Protein AF-A0A8B6EJ96-F1 (afdb_monomer_lite)

pLDDT: mean 83.23, std 11.84, range [40.69, 95.19]

Foldseek 3Di:
DDCPPADPQWDQLAPPAPDIDGPVVVVVLVVVCPPHALLVSLLSVVVVPDDLVVLLPDALVRCCPDSVVVSSLRNSCPPVVDDSVVSSVSSRVSSVVSNVVVVVVPPDDPDPDDD

Secondary structure (DSSP, 8-state):
-----PPTTEEESSTTS--EEEHHHHHHHHHTTTT--HHHHHHHHHHTT--HHHHTT--HHHHHHSHHHHHHHHHHHHHS---HHHHHHHHHHHHHHHHHHHHHHTSPPPPPPP-

Sequence (115 aa):
MNTETIPEGYVPLSEWHQICVPVRWLTATQGSFKGKTKSCCFKLMVNGFFQPHEVVSMTGGQLSETSLGQALKAYALSKLSVDSKDVIFYLKAKIETITRTVRTKRAPEPQPEDQ

Radius of gyration: 17.14 Å; chains: 1; bounding box: 63×36×35 Å

Structure (mmCIF, N/CA/C/O backbone):
data_AF-A0A8B6EJ96-F1
#
_entry.id   AF-A0A8B6EJ96-F1
#
loop_
_atom_site.group_PDB
_atom_site.id
_atom_site.type_symbol
_atom_site.label_atom_id
_atom_site.label_alt_id
_atom_site.label_comp_id
_atom_site.label_asym_id
_atom_site.label_entity_id
_atom_site.label_seq_id
_atom_site.pdbx_PDB_ins_code
_atom_site.Cartn_x
_atom_site.Cartn_y
_atom_site.Cartn_z
_atom_site.occupancy
_atom_site.B_iso_or_equiv
_atom_site.auth_seq_id
_atom_site.auth_comp_id
_atom_site.auth_asym_id
_atom_site.auth_atom_id
_atom_site.pdbx_PDB_m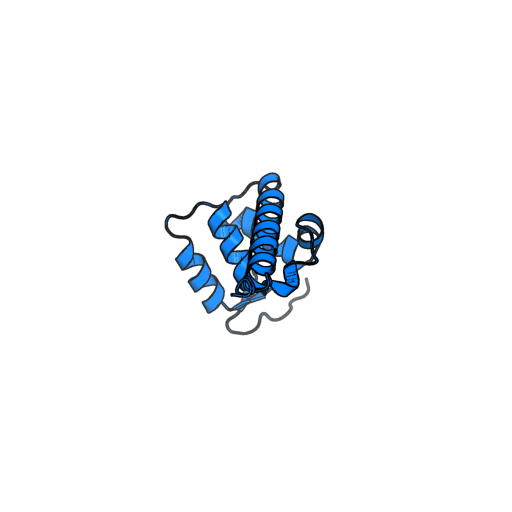odel_num
ATOM 1 N N . MET A 1 1 ? -23.285 11.662 -5.436 1.00 40.69 1 MET A N 1
ATOM 2 C CA . MET A 1 1 ? -22.601 10.476 -4.882 1.00 40.69 1 MET A CA 1
ATOM 3 C C . MET A 1 1 ? -22.854 9.338 -5.852 1.00 40.69 1 MET A C 1
ATOM 5 O O . MET A 1 1 ? -24.005 8.955 -5.995 1.00 40.69 1 MET A O 1
ATOM 9 N N . ASN A 1 2 ? -21.837 8.883 -6.588 1.00 44.47 2 ASN A N 1
ATOM 10 C CA . ASN A 1 2 ? -21.989 7.731 -7.478 1.00 44.47 2 ASN A CA 1
ATOM 11 C C . ASN A 1 2 ? -22.002 6.470 -6.614 1.00 44.47 2 ASN A C 1
ATOM 13 O O . ASN A 1 2 ? -20.984 6.098 -6.040 1.00 44.47 2 ASN A O 1
ATOM 17 N N . THR A 1 3 ? -23.168 5.850 -6.477 1.00 49.16 3 THR A N 1
ATOM 18 C CA . THR A 1 3 ? -23.333 4.519 -5.893 1.00 49.16 3 THR A CA 1
ATOM 19 C C . THR A 1 3 ? -22.889 3.477 -6.916 1.00 49.16 3 THR A C 1
ATOM 21 O O . THR A 1 3 ? -23.718 2.819 -7.539 1.00 49.16 3 THR A O 1
ATOM 24 N N . GLU A 1 4 ? -21.580 3.353 -7.134 1.00 63.38 4 GLU A N 1
ATOM 25 C CA . GLU A 1 4 ? -21.040 2.139 -7.746 1.00 63.38 4 GLU A CA 1
ATOM 26 C C . GLU A 1 4 ? -21.309 0.984 -6.780 1.00 63.38 4 GLU A C 1
ATOM 28 O O . GLU A 1 4 ? -20.894 1.005 -5.620 1.00 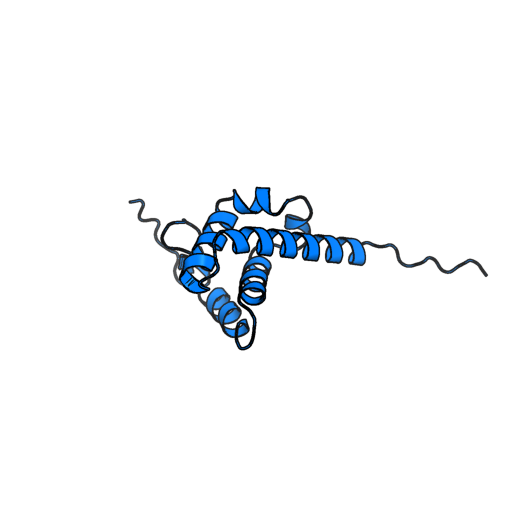63.38 4 GLU A O 1
ATOM 33 N N . THR A 1 5 ? -22.092 0.009 -7.233 1.00 77.38 5 THR A N 1
ATOM 34 C CA . THR A 1 5 ? -22.420 -1.175 -6.445 1.00 77.38 5 THR A CA 1
ATOM 35 C C . THR A 1 5 ? -21.132 -1.953 -6.200 1.00 77.38 5 THR A C 1
ATOM 37 O O . THR A 1 5 ? -20.539 -2.489 -7.134 1.00 77.38 5 THR A O 1
ATOM 40 N N . ILE A 1 6 ? -20.673 -1.979 -4.947 1.00 81.69 6 ILE A N 1
ATOM 41 C CA . ILE A 1 6 ? -19.474 -2.724 -4.556 1.00 81.69 6 ILE A CA 1
ATOM 42 C C . ILE A 1 6 ? -19.738 -4.209 -4.837 1.00 81.69 6 ILE A C 1
ATOM 44 O O . ILE A 1 6 ? -20.739 -4.734 -4.340 1.00 81.69 6 ILE A O 1
ATOM 48 N N . PRO A 1 7 ? -18.884 -4.892 -5.622 1.00 85.12 7 PRO A N 1
ATOM 49 C CA . PRO A 1 7 ? -19.079 -6.302 -5.927 1.00 85.12 7 PRO A CA 1
ATOM 50 C C . PRO A 1 7 ? -19.129 -7.161 -4.660 1.00 85.12 7 PRO A C 1
ATOM 52 O O . PRO A 1 7 ? -18.429 -6.892 -3.679 1.00 85.12 7 PRO A O 1
ATOM 55 N N . GLU A 1 8 ? -19.922 -8.230 -4.687 1.00 89.38 8 GLU A N 1
ATOM 56 C CA . GLU A 1 8 ? -20.003 -9.166 -3.567 1.00 89.38 8 GLU A CA 1
ATOM 57 C C . GLU A 1 8 ? -18.617 -9.755 -3.244 1.00 89.38 8 GLU A C 1
ATOM 59 O O . GLU A 1 8 ? -17.861 -10.156 -4.130 1.00 89.38 8 GLU A O 1
ATOM 64 N N . GLY A 1 9 ? -18.252 -9.772 -1.959 1.00 91.88 9 GLY A N 1
ATOM 65 C CA . GLY A 1 9 ? -16.939 -10.238 -1.502 1.00 91.88 9 GLY A CA 1
ATOM 66 C C . GLY A 1 9 ? -15.802 -9.213 -1.618 1.00 91.88 9 GLY A C 1
ATOM 67 O O . GLY A 1 9 ? -14.659 -9.551 -1.290 1.00 91.88 9 GLY A O 1
ATOM 68 N N . TYR A 1 10 ? -16.093 -7.973 -2.024 1.00 93.69 10 TYR A N 1
ATOM 69 C CA . TYR A 1 10 ? -15.145 -6.859 -2.059 1.00 93.69 10 TYR A CA 1
ATOM 70 C C . TYR A 1 10 ? -15.480 -5.792 -1.013 1.00 93.69 10 TYR A C 1
ATOM 72 O O . TYR A 1 10 ? -16.614 -5.664 -0.558 1.00 93.69 10 TYR A O 1
ATOM 80 N N . VAL A 1 11 ? -14.469 -5.016 -0.627 1.00 92.25 11 VAL A N 1
ATOM 81 C CA . VAL A 1 11 ? -14.593 -3.855 0.263 1.00 92.25 11 VAL A CA 1
ATOM 82 C C . VAL A 1 11 ? -13.801 -2.675 -0.290 1.00 92.25 11 VAL A C 1
ATOM 84 O O . VAL A 1 11 ? -12.761 -2.887 -0.922 1.00 92.25 11 VAL A O 1
ATOM 87 N N . PRO A 1 12 ? -14.245 -1.432 -0.044 1.00 91.12 12 PRO A N 1
ATOM 88 C CA . PRO A 1 12 ? -13.488 -0.261 -0.447 1.00 91.12 12 PRO A CA 1
ATOM 89 C C . PRO A 1 12 ? -12.196 -0.195 0.372 1.00 91.12 12 PRO A C 1
ATOM 91 O O . PRO A 1 12 ? -12.206 -0.336 1.597 1.00 91.12 12 PRO A O 1
ATOM 94 N N . LEU A 1 13 ? -11.068 0.027 -0.302 1.00 90.06 13 LEU A N 1
ATOM 95 C CA . LEU A 1 13 ? -9.772 0.191 0.358 1.00 90.06 13 LEU A CA 1
ATOM 96 C C . LEU A 1 13 ? -9.747 1.472 1.207 1.00 90.06 13 LEU A C 1
ATOM 98 O O . LEU A 1 13 ? -9.108 1.520 2.255 1.00 90.06 13 LEU A O 1
ATOM 102 N N . SER A 1 14 ? -10.459 2.506 0.763 1.00 86.81 14 SER A N 1
ATOM 103 C CA . SER A 1 14 ? -10.611 3.775 1.470 1.00 86.81 14 SER A CA 1
ATOM 104 C C . SER A 1 14 ? -11.933 4.435 1.097 1.00 86.81 14 SER A C 1
ATOM 106 O O . SER A 1 14 ? -12.366 4.310 -0.044 1.00 86.81 14 SER A O 1
ATOM 108 N N . GLU A 1 15 ? -12.513 5.201 2.017 1.00 75.50 15 GLU A N 1
ATOM 109 C CA . GLU A 1 15 ? -13.837 5.828 1.864 1.00 75.50 15 GLU A CA 1
ATOM 110 C C . GLU A 1 15 ? -13.943 6.806 0.683 1.00 75.50 15 GLU A C 1
ATOM 112 O O . GLU A 1 15 ? -15.023 6.992 0.133 1.00 75.50 15 GLU A O 1
ATOM 117 N N . TRP A 1 16 ? -12.825 7.405 0.264 1.00 74.88 16 TRP A N 1
ATOM 118 C CA . TRP A 1 16 ? -12.802 8.490 -0.725 1.00 74.88 16 TRP A CA 1
ATOM 119 C C . TRP A 1 16 ? -12.311 8.068 -2.115 1.00 74.88 16 TRP A C 1
ATOM 121 O O . TRP A 1 16 ? -12.245 8.899 -3.018 1.00 74.88 16 TRP A O 1
ATOM 131 N N . HIS A 1 17 ? -11.953 6.794 -2.304 1.00 82.06 17 HIS A N 1
ATOM 132 C CA . HIS A 1 17 ? -11.423 6.295 -3.574 1.00 82.06 17 HIS A CA 1
ATOM 133 C C . HIS A 1 17 ? -12.201 5.070 -4.054 1.00 82.06 17 HIS A C 1
ATOM 135 O O . HIS A 1 17 ? -12.531 4.190 -3.268 1.00 82.06 17 HIS A O 1
ATOM 141 N N . GLN A 1 18 ? -12.413 4.974 -5.369 1.00 82.06 18 GLN A N 1
ATOM 142 C CA . GLN A 1 18 ? -13.185 3.906 -6.028 1.00 82.06 18 GLN A CA 1
ATOM 143 C C . GLN A 1 18 ? -12.490 2.530 -6.041 1.00 82.06 18 GLN A C 1
ATOM 145 O O . GLN A 1 18 ? -12.925 1.605 -6.723 1.00 82.06 18 GLN A O 1
ATOM 150 N N . ILE A 1 19 ? -11.386 2.363 -5.313 1.00 87.75 19 ILE A N 1
ATOM 151 C CA . ILE A 1 19 ? -10.619 1.118 -5.330 1.00 87.75 19 ILE A CA 1
ATOM 152 C C . ILE A 1 19 ? -11.214 0.147 -4.325 1.00 87.75 19 ILE A C 1
ATOM 154 O O . ILE A 1 19 ? -11.154 0.365 -3.115 1.00 87.75 19 ILE A O 1
ATOM 158 N N . CYS A 1 20 ? -11.741 -0.952 -4.852 1.00 90.75 20 CYS A N 1
ATOM 159 C CA . CYS A 1 20 ? -12.242 -2.072 -4.076 1.00 90.75 20 CYS A CA 1
ATOM 160 C C . CYS A 1 20 ? -11.248 -3.236 -4.117 1.00 90.75 20 CYS A C 1
ATOM 162 O O . CYS A 1 20 ? -10.621 -3.501 -5.142 1.00 90.75 20 CYS A O 1
ATOM 164 N N . VAL A 1 21 ? -11.120 -3.953 -3.003 1.00 91.75 21 VAL A N 1
ATOM 165 C CA . VAL A 1 21 ? -10.260 -5.136 -2.876 1.00 91.75 21 VAL A CA 1
ATOM 166 C C . VAL A 1 21 ? -11.044 -6.332 -2.344 1.00 91.75 21 VAL A C 1
ATOM 168 O O . VAL A 1 21 ? -11.995 -6.133 -1.586 1.00 91.75 21 VAL A O 1
ATOM 171 N N . PRO A 1 22 ? -10.653 -7.576 -2.674 1.00 94.62 22 PRO A N 1
ATOM 172 C CA . PRO A 1 22 ? -11.289 -8.754 -2.100 1.00 94.62 22 PRO A CA 1
ATOM 173 C C . PRO A 1 22 ? -11.130 -8.774 -0.575 1.00 94.62 22 PRO A C 1
ATOM 175 O O . PRO A 1 22 ? -10.013 -8.637 -0.064 1.00 94.62 22 PRO A O 1
ATOM 178 N N . VAL A 1 23 ? -12.218 -9.032 0.156 1.00 94.38 23 VAL A N 1
ATOM 179 C CA . VAL A 1 23 ? -12.212 -9.129 1.629 1.00 94.38 23 VAL A CA 1
ATOM 180 C C . VAL A 1 23 ? -11.172 -10.142 2.097 1.00 94.38 23 VAL A C 1
ATOM 182 O O . VAL A 1 23 ? -10.351 -9.842 2.959 1.00 94.38 23 VAL A O 1
ATOM 185 N N . ARG A 1 24 ? -11.144 -11.324 1.466 1.00 95.19 24 ARG A N 1
ATOM 186 C CA . ARG A 1 24 ? -10.199 -12.400 1.806 1.00 95.19 24 ARG A CA 1
ATOM 187 C C . ARG A 1 24 ? -8.740 -11.958 1.678 1.00 95.19 24 ARG A C 1
ATOM 189 O O . ARG A 1 24 ? -7.932 -12.275 2.548 1.00 95.19 24 ARG A O 1
ATOM 196 N N . TRP A 1 25 ? -8.410 -11.215 0.620 1.00 94.25 25 TRP A N 1
ATOM 197 C CA . TRP A 1 25 ? -7.058 -10.694 0.409 1.00 94.25 25 TRP A CA 1
ATOM 198 C C . TRP A 1 25 ? -6.691 -9.660 1.477 1.00 94.25 25 TRP A C 1
ATOM 200 O O . TRP A 1 25 ? -5.604 -9.735 2.058 1.00 94.25 25 TRP A O 1
ATOM 210 N N . LEU A 1 26 ? -7.604 -8.733 1.784 1.00 93.06 26 LEU A N 1
ATOM 211 C CA . LEU A 1 26 ? -7.360 -7.698 2.785 1.00 93.06 26 LEU A CA 1
ATOM 212 C C . LEU A 1 26 ? -7.162 -8.311 4.176 1.00 93.06 26 LEU A C 1
ATOM 214 O O . LEU A 1 26 ? -6.189 -7.983 4.852 1.00 93.06 26 LEU A O 1
ATOM 218 N N . THR A 1 27 ? -8.021 -9.252 4.576 1.00 93.19 27 THR A N 1
ATOM 219 C CA . THR A 1 27 ? -7.914 -9.955 5.861 1.00 93.19 27 THR A CA 1
ATOM 220 C C . THR A 1 27 ? -6.608 -10.743 5.970 1.00 93.19 27 THR A C 1
ATOM 222 O O . THR A 1 27 ? -5.926 -10.649 6.989 1.00 93.19 27 THR A O 1
ATOM 225 N N . ALA A 1 28 ? -6.207 -11.476 4.926 1.00 93.56 28 ALA A N 1
ATOM 226 C CA . ALA A 1 28 ? -4.937 -12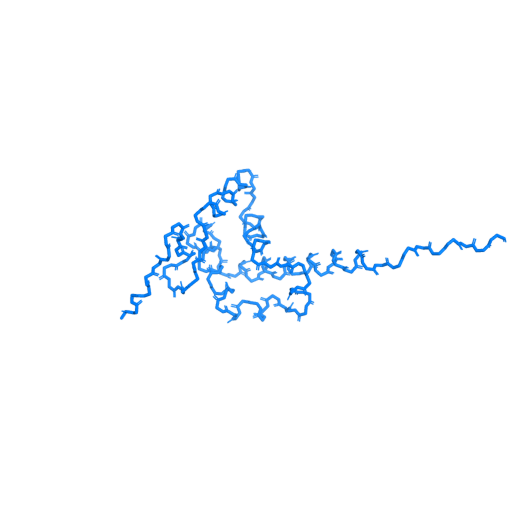.207 4.922 1.00 93.56 28 ALA A CA 1
ATOM 227 C C . ALA A 1 28 ? -3.721 -11.264 5.020 1.00 93.56 28 ALA A C 1
ATOM 229 O O . ALA A 1 28 ? -2.775 -11.5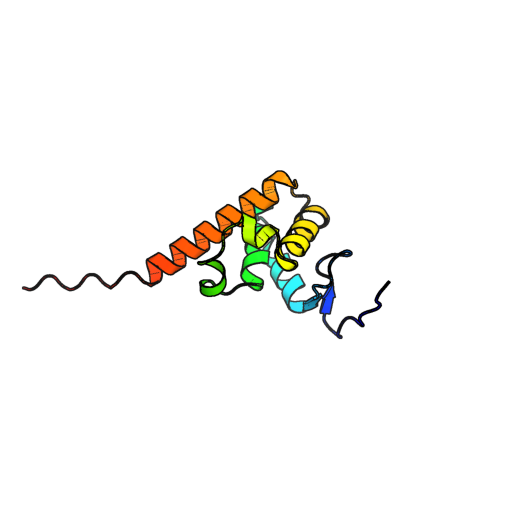17 5.774 1.00 93.56 28 ALA A O 1
ATOM 230 N N . THR A 1 29 ? -3.768 -10.137 4.305 1.00 93.00 29 THR A N 1
ATOM 231 C CA . THR A 1 29 ? -2.713 -9.116 4.338 1.00 93.00 29 THR A CA 1
ATOM 232 C C . THR A 1 29 ? -2.608 -8.477 5.721 1.00 93.00 29 THR A C 1
ATOM 234 O O . THR A 1 29 ? -1.513 -8.379 6.272 1.00 93.00 29 THR A O 1
ATOM 237 N N . GLN A 1 30 ? -3.742 -8.119 6.329 1.00 91.75 30 GLN A N 1
ATOM 238 C CA . GLN A 1 30 ? -3.799 -7.575 7.687 1.00 91.75 30 GLN A CA 1
ATOM 239 C C . GLN A 1 30 ? -3.348 -8.589 8.744 1.00 91.75 30 GLN A C 1
ATOM 241 O O . GLN A 1 30 ? -2.636 -8.221 9.676 1.00 91.75 30 GLN A O 1
ATOM 246 N N . GLY A 1 31 ? -3.673 -9.875 8.578 1.00 92.69 31 GLY A N 1
ATOM 247 C CA . GLY A 1 31 ? -3.164 -10.945 9.441 1.00 92.69 31 GLY A CA 1
ATOM 248 C C . GLY A 1 31 ? -1.633 -11.019 9.453 1.00 92.69 31 GLY A C 1
ATOM 249 O O . GLY A 1 31 ? -1.028 -11.347 10.473 1.00 92.69 31 GLY A O 1
ATOM 250 N N . SER A 1 32 ? -0.990 -10.609 8.356 1.00 91.88 32 SER A N 1
ATOM 251 C CA . SER A 1 32 ? 0.470 -10.539 8.248 1.00 91.88 32 SER A CA 1
ATOM 252 C C . SER A 1 32 ? 1.088 -9.333 8.967 1.00 91.88 32 SER A C 1
ATOM 254 O O . SER A 1 32 ? 2.311 -9.239 9.027 1.00 91.88 32 SER A O 1
ATOM 256 N N . PHE A 1 33 ? 0.301 -8.404 9.523 1.00 93.12 33 PHE A N 1
ATOM 257 C CA . PHE A 1 33 ? 0.819 -7.204 10.198 1.00 93.12 33 PHE A CA 1
ATOM 258 C C . PHE A 1 33 ? 1.320 -7.462 11.620 1.00 93.12 33 PHE A C 1
ATOM 260 O O . PHE A 1 33 ? 2.034 -6.627 12.178 1.00 93.12 33 PHE A O 1
ATOM 267 N N . LYS A 1 34 ? 0.965 -8.601 12.227 1.00 91.94 34 LYS A N 1
ATOM 268 C CA . LYS A 1 34 ? 1.287 -8.891 13.628 1.00 91.94 34 LYS A CA 1
ATOM 269 C C . LYS A 1 34 ? 2.800 -8.806 13.877 1.00 91.94 34 LYS A C 1
ATOM 271 O O . LYS A 1 34 ? 3.586 -9.489 13.227 1.00 91.94 34 LYS A O 1
ATOM 276 N N . GLY A 1 35 ? 3.195 -7.953 14.826 1.00 92.56 35 GLY A N 1
ATOM 277 C CA . GLY A 1 35 ? 4.599 -7.737 15.201 1.00 92.56 35 GLY A CA 1
ATOM 278 C C . GLY A 1 35 ? 5.436 -6.959 14.177 1.00 92.56 35 GLY A C 1
ATOM 279 O O . GLY A 1 35 ? 6.656 -6.911 14.312 1.00 92.56 35 GLY A O 1
ATOM 280 N N . LYS A 1 36 ? 4.822 -6.361 13.148 1.00 92.62 36 LYS A N 1
ATOM 281 C CA . LYS A 1 36 ? 5.523 -5.584 12.118 1.00 92.62 36 LYS A CA 1
ATOM 282 C C . LYS A 1 36 ? 5.371 -4.083 12.343 1.00 92.62 36 LYS A C 1
ATOM 284 O O . LYS A 1 36 ? 4.378 -3.603 12.883 1.00 92.62 36 LYS A O 1
ATOM 289 N N . THR A 1 37 ? 6.365 -3.323 11.892 1.00 93.44 37 THR A N 1
ATOM 290 C CA . THR A 1 37 ? 6.309 -1.857 11.912 1.00 93.44 37 THR A CA 1
ATOM 291 C C . THR A 1 37 ? 5.298 -1.339 10.888 1.00 93.44 37 THR A C 1
ATOM 293 O O . THR A 1 37 ? 5.068 -1.978 9.860 1.00 93.44 37 THR A O 1
ATOM 296 N N . LYS A 1 38 ? 4.755 -0.133 11.106 1.00 92.31 38 LYS A N 1
ATOM 297 C CA . LYS A 1 38 ? 3.814 0.516 10.173 1.00 92.31 38 LYS A CA 1
ATOM 298 C C . LYS A 1 38 ? 4.356 0.586 8.739 1.00 92.31 38 LYS A C 1
ATOM 300 O O . LYS A 1 38 ? 3.637 0.282 7.790 1.00 92.31 38 LYS A O 1
ATOM 305 N N . SER A 1 39 ? 5.648 0.901 8.590 1.00 92.31 39 SER A N 1
ATOM 306 C CA . SER A 1 39 ? 6.342 0.891 7.294 1.00 92.31 39 SER A CA 1
ATOM 307 C C . SER A 1 39 ? 6.293 -0.485 6.628 1.00 92.31 39 SER A C 1
ATOM 309 O O . SER A 1 39 ? 6.012 -0.595 5.436 1.00 92.31 39 SER A O 1
ATOM 311 N N . CYS A 1 40 ? 6.528 -1.554 7.391 1.00 91.06 40 CYS A N 1
ATOM 312 C CA . CYS A 1 40 ? 6.483 -2.915 6.873 1.00 91.06 40 CYS A CA 1
ATOM 313 C C . CYS A 1 40 ? 5.054 -3.325 6.479 1.00 91.06 40 CYS A C 1
ATOM 315 O O . CYS A 1 40 ? 4.861 -3.846 5.383 1.00 91.06 40 CYS A O 1
ATOM 317 N N . CYS A 1 41 ? 4.050 -3.010 7.304 1.00 92.81 41 CYS A N 1
ATOM 318 C CA . CYS A 1 41 ? 2.637 -3.253 6.991 1.00 92.81 41 CYS A CA 1
ATOM 319 C C . CYS A 1 41 ? 2.213 -2.549 5.696 1.00 92.81 41 CYS A C 1
ATOM 321 O O . CYS A 1 41 ? 1.615 -3.160 4.813 1.00 92.81 41 CYS A O 1
ATOM 323 N N . PHE A 1 42 ? 2.596 -1.283 5.535 1.00 92.12 42 PHE A N 1
ATOM 324 C CA . PHE A 1 42 ? 2.317 -0.530 4.318 1.00 92.12 42 PHE A CA 1
ATOM 325 C C . PHE A 1 42 ? 2.998 -1.146 3.085 1.00 92.12 42 PHE A C 1
ATOM 327 O O . PHE A 1 42 ? 2.367 -1.342 2.050 1.00 92.12 42 PHE A O 1
ATOM 334 N N . LYS A 1 43 ? 4.271 -1.542 3.199 1.00 90.75 43 LYS A N 1
ATOM 335 C CA . LYS A 1 43 ? 5.004 -2.221 2.116 1.00 90.75 43 LYS A CA 1
ATOM 336 C C . LYS A 1 43 ? 4.391 -3.572 1.728 1.00 90.75 43 LYS A C 1
ATOM 338 O O . LYS A 1 43 ? 4.501 -3.959 0.565 1.00 90.75 43 LYS A O 1
ATOM 343 N N . LEU A 1 44 ? 3.769 -4.282 2.673 1.00 90.69 44 LEU A N 1
ATOM 344 C CA . LEU A 1 44 ? 3.026 -5.517 2.404 1.00 90.69 44 LEU A CA 1
ATOM 345 C C . LEU A 1 44 ? 1.741 -5.251 1.618 1.00 90.69 44 LEU A C 1
ATOM 347 O O . LEU A 1 44 ? 1.456 -6.004 0.695 1.00 90.69 44 LEU A O 1
ATOM 351 N N . MET A 1 45 ? 1.023 -4.162 1.910 1.00 91.25 45 MET A N 1
ATOM 352 C CA . MET A 1 45 ? -0.130 -3.752 1.098 1.00 91.25 45 MET A CA 1
ATOM 353 C C . MET A 1 45 ? 0.284 -3.512 -0.356 1.00 91.25 45 MET A C 1
ATOM 355 O O . MET A 1 45 ? -0.325 -4.071 -1.260 1.00 91.25 45 MET A O 1
ATOM 359 N N . VAL A 1 46 ? 1.367 -2.758 -0.584 1.00 89.19 46 VAL A N 1
ATOM 360 C CA . VAL A 1 46 ? 1.875 -2.455 -1.937 1.00 89.19 46 VAL A CA 1
ATOM 361 C C . VAL A 1 46 ? 2.197 -3.729 -2.732 1.00 89.19 46 VAL A C 1
ATOM 363 O O . VAL A 1 46 ? 1.907 -3.787 -3.922 1.00 89.19 46 VAL A O 1
ATOM 366 N N . ASN A 1 47 ? 2.743 -4.769 -2.091 1.00 85.75 47 ASN A N 1
ATOM 367 C CA . ASN A 1 47 ? 3.041 -6.045 -2.759 1.00 85.75 47 ASN A CA 1
ATOM 368 C C . ASN A 1 47 ? 1.817 -6.727 -3.374 1.00 85.75 47 ASN A C 1
ATOM 370 O O . ASN A 1 47 ? 1.972 -7.458 -4.343 1.00 85.75 47 ASN A O 1
ATOM 374 N N . GLY A 1 48 ? 0.631 -6.562 -2.787 1.00 84.31 48 GLY A N 1
ATOM 375 C CA . GLY A 1 48 ? -0.556 -7.249 -3.289 1.00 84.31 48 GLY A CA 1
ATOM 376 C C . GLY A 1 48 ? -1.209 -6.572 -4.491 1.00 84.31 48 GLY A C 1
ATOM 377 O O . GLY A 1 48 ? -2.087 -7.180 -5.090 1.00 84.31 48 GLY A O 1
ATOM 378 N N . PHE A 1 49 ? -0.782 -5.358 -4.855 1.00 85.62 49 PHE A N 1
ATOM 379 C CA . PHE A 1 49 ? -1.323 -4.632 -6.008 1.00 85.62 49 PHE A CA 1
ATOM 380 C C . PHE A 1 49 ? -0.433 -4.659 -7.243 1.00 85.62 49 PHE A C 1
ATOM 382 O O . PHE A 1 49 ? -0.932 -4.425 -8.336 1.00 85.62 49 PHE A O 1
ATOM 389 N N . PHE A 1 50 ? 0.865 -4.903 -7.076 1.00 80.38 50 PHE A N 1
ATOM 390 C CA . PHE A 1 50 ? 1.813 -4.797 -8.173 1.00 80.38 50 PHE A CA 1
ATOM 391 C C . PHE A 1 50 ? 2.691 -6.031 -8.283 1.00 80.38 50 PHE A C 1
ATOM 393 O O . PHE A 1 50 ? 3.309 -6.470 -7.309 1.00 80.38 50 PHE A O 1
ATOM 400 N N . GLN A 1 51 ? 2.842 -6.519 -9.507 1.00 78.56 51 GLN A N 1
ATOM 401 C CA . GLN A 1 51 ? 3.938 -7.395 -9.866 1.00 78.56 51 GLN A CA 1
ATOM 402 C C . GLN A 1 51 ? 5.250 -6.603 -9.903 1.00 78.56 51 GLN A C 1
ATOM 404 O O . GLN A 1 51 ? 5.269 -5.434 -10.295 1.00 78.56 51 GLN A O 1
ATOM 409 N N . PRO A 1 52 ? 6.393 -7.228 -9.565 1.00 76.88 52 PRO A N 1
ATOM 410 C CA . PRO A 1 52 ? 7.673 -6.532 -9.521 1.00 76.88 52 PRO A CA 1
ATOM 411 C C . PRO A 1 52 ? 8.021 -5.763 -10.800 1.00 76.88 52 PRO A C 1
ATOM 413 O O . PRO A 1 52 ? 8.593 -4.684 -10.711 1.00 76.88 52 PRO A O 1
ATOM 416 N N . HIS A 1 53 ? 7.666 -6.295 -11.974 1.00 77.88 53 HIS A N 1
ATOM 417 C CA . HIS A 1 53 ? 7.983 -5.694 -13.271 1.00 77.88 53 HIS A CA 1
ATOM 418 C C . HIS A 1 53 ? 7.144 -4.444 -13.603 1.00 77.88 53 HIS A C 1
ATOM 420 O O . HIS A 1 53 ? 7.600 -3.617 -14.387 1.00 77.88 53 HIS A O 1
ATOM 426 N N . GLU A 1 54 ? 5.970 -4.278 -12.989 1.00 75.38 54 GLU A N 1
ATOM 427 C CA . GLU A 1 5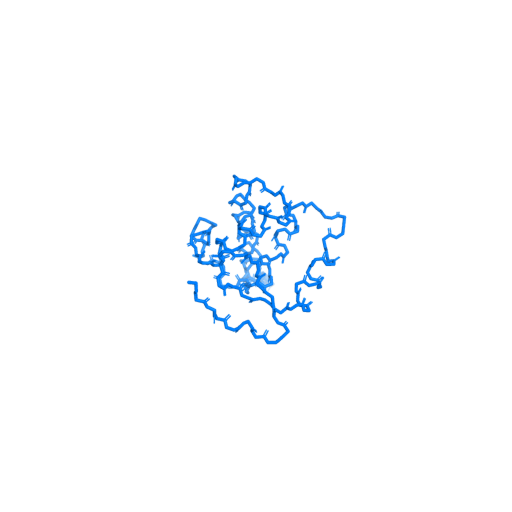4 ? 5.070 -3.136 -13.223 1.00 75.38 54 GLU A CA 1
ATOM 428 C C . GLU A 1 54 ? 5.569 -1.862 -12.530 1.00 75.38 54 GLU A C 1
ATOM 430 O O . GLU A 1 54 ? 5.258 -0.752 -12.947 1.00 75.38 54 GLU A O 1
ATOM 435 N N . VAL A 1 55 ? 6.380 -2.017 -11.480 1.00 75.81 55 VAL A N 1
ATOM 436 C CA . VAL A 1 55 ? 6.823 -0.903 -10.625 1.00 75.81 55 VAL A CA 1
ATOM 437 C C . VAL A 1 55 ? 8.235 -0.425 -10.968 1.00 75.81 55 VAL A C 1
ATOM 439 O O . VAL A 1 55 ? 8.640 0.656 -10.554 1.00 75.81 55 VAL A O 1
ATOM 442 N N . VAL A 1 56 ? 9.005 -1.202 -11.737 1.00 72.81 56 VAL A N 1
ATOM 443 C CA . VAL A 1 56 ? 10.428 -0.921 -12.030 1.00 72.81 56 VAL A CA 1
ATOM 444 C C . VAL A 1 56 ? 10.618 0.360 -12.843 1.00 72.81 56 VAL A C 1
ATOM 446 O O . VAL A 1 56 ? 11.668 0.993 -12.755 1.00 72.81 56 VAL A O 1
ATOM 449 N N . SER A 1 57 ? 9.623 0.721 -13.656 1.00 74.06 57 SER A N 1
ATOM 450 C CA . SER A 1 57 ? 9.620 1.922 -14.496 1.00 74.06 57 SER A CA 1
ATOM 451 C C . SER A 1 57 ? 9.023 3.149 -13.802 1.00 74.06 57 SER A C 1
ATOM 453 O O . SER A 1 57 ? 9.096 4.244 -14.356 1.00 74.06 57 SER A O 1
ATOM 455 N N . MET A 1 58 ? 8.443 2.994 -12.607 1.00 77.75 58 MET A N 1
ATOM 456 C CA . MET A 1 58 ? 7.778 4.074 -11.879 1.00 77.75 58 MET A CA 1
ATOM 457 C C . MET A 1 58 ? 8.646 4.586 -10.732 1.00 77.75 58 MET A C 1
ATOM 459 O O . MET A 1 58 ? 9.353 3.833 -10.070 1.00 77.75 58 MET A O 1
ATOM 463 N N . THR A 1 59 ? 8.553 5.880 -10.437 1.00 77.25 59 THR A N 1
ATOM 464 C CA . THR A 1 59 ? 9.093 6.463 -9.202 1.00 77.25 59 THR A CA 1
ATOM 465 C C . THR A 1 59 ? 8.034 6.490 -8.099 1.00 77.25 59 THR A C 1
ATOM 467 O O . THR A 1 59 ? 6.831 6.487 -8.362 1.00 77.25 59 THR A O 1
ATOM 470 N N . GLY A 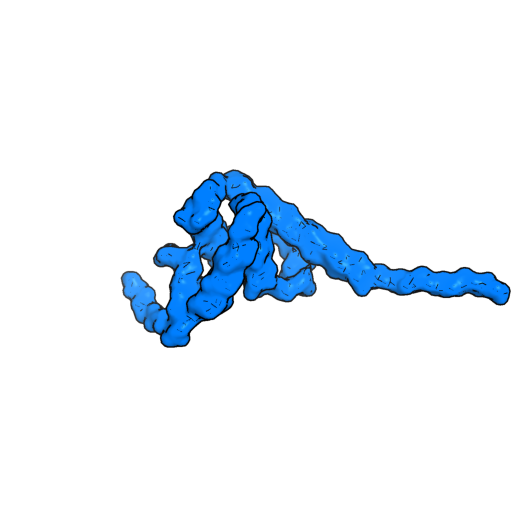1 60 ? 8.463 6.573 -6.832 1.00 73.88 60 GLY A N 1
ATOM 471 C CA . GLY A 1 60 ? 7.526 6.647 -5.699 1.00 73.88 60 GLY A CA 1
ATOM 472 C C . GLY A 1 60 ? 6.627 7.885 -5.740 1.00 73.88 60 GLY A C 1
ATOM 473 O O . GLY A 1 60 ? 5.499 7.827 -5.262 1.00 73.88 60 GLY A O 1
ATOM 474 N N . GLY A 1 61 ? 7.112 8.977 -6.347 1.00 77.75 61 GLY A N 1
ATOM 475 C CA . GLY A 1 61 ? 6.323 10.183 -6.602 1.00 77.75 61 GLY A CA 1
ATOM 476 C C . GLY A 1 61 ? 5.220 9.927 -7.626 1.00 77.75 61 GLY A C 1
ATOM 477 O O . GLY A 1 61 ? 4.051 10.096 -7.299 1.00 77.75 61 GLY A O 1
ATOM 478 N N . GLN A 1 62 ? 5.578 9.397 -8.799 1.00 83.69 62 GLN A N 1
ATOM 479 C CA . GLN A 1 62 ? 4.608 9.053 -9.846 1.00 83.69 62 GLN A CA 1
ATOM 480 C C . GLN A 1 62 ? 3.547 8.074 -9.342 1.00 83.69 62 GLN A C 1
ATOM 482 O O . GLN A 1 62 ? 2.362 8.265 -9.590 1.00 83.69 62 GLN A O 1
ATOM 487 N N . LEU A 1 63 ? 3.949 7.052 -8.576 1.00 84.69 63 LEU A N 1
ATOM 488 C CA . LEU A 1 63 ? 2.995 6.117 -7.991 1.00 84.69 63 LEU A CA 1
ATOM 489 C C . LEU A 1 63 ? 2.031 6.828 -7.036 1.00 84.69 63 LEU A C 1
ATOM 491 O O . LEU A 1 63 ? 0.834 6.561 -7.091 1.00 84.69 63 LEU A O 1
ATOM 495 N N . SER A 1 64 ? 2.526 7.742 -6.196 1.00 84.25 64 SER A N 1
ATOM 496 C CA . SER A 1 64 ? 1.694 8.473 -5.232 1.00 84.25 64 SER A CA 1
ATOM 497 C C . SER A 1 64 ? 0.618 9.346 -5.880 1.00 84.25 64 SER A C 1
ATOM 499 O O . SER A 1 64 ? -0.397 9.610 -5.247 1.00 84.25 64 SER A O 1
ATOM 501 N N . GLU A 1 65 ? 0.809 9.752 -7.135 1.00 86.81 65 GLU A N 1
ATOM 502 C CA . GLU A 1 65 ? -0.132 10.585 -7.890 1.00 86.81 65 GLU A CA 1
ATOM 503 C C . GLU A 1 65 ? -1.231 9.767 -8.585 1.00 86.81 65 GLU A C 1
ATOM 505 O O . GLU A 1 65 ? -2.271 10.314 -8.940 1.00 86.81 65 GLU A O 1
ATOM 510 N N . THR A 1 66 ? -1.051 8.451 -8.728 1.00 87.38 66 THR A N 1
ATOM 511 C CA . THR A 1 66 ? -2.082 7.566 -9.292 1.00 87.38 66 THR A CA 1
ATOM 512 C C . THR A 1 66 ? -3.273 7.390 -8.347 1.00 87.38 66 THR A C 1
ATOM 514 O O . THR A 1 66 ? -3.128 7.473 -7.125 1.00 87.38 66 THR A O 1
ATOM 517 N N . SER A 1 67 ? -4.443 7.028 -8.889 1.00 88.44 67 SER A N 1
ATOM 518 C CA . SER A 1 67 ? -5.633 6.695 -8.085 1.00 88.44 67 SER A CA 1
ATOM 519 C C . SER A 1 67 ? -5.344 5.623 -7.026 1.00 88.44 67 SER A C 1
ATOM 521 O O . SER A 1 67 ? -5.826 5.714 -5.897 1.00 88.44 67 SER A O 1
ATOM 523 N N . LEU A 1 68 ? -4.503 4.638 -7.360 1.00 88.19 68 LEU A N 1
ATOM 524 C CA . LEU A 1 68 ? -4.068 3.594 -6.434 1.00 88.19 68 LEU A CA 1
ATOM 525 C C . LEU A 1 68 ? -3.099 4.106 -5.369 1.00 88.19 68 LEU A C 1
ATOM 527 O O . LEU A 1 68 ? -3.259 3.774 -4.197 1.00 88.19 68 LEU A O 1
ATOM 531 N N . GLY A 1 69 ? -2.136 4.951 -5.733 1.00 89.25 69 GLY A N 1
ATOM 532 C CA . GLY A 1 69 ? -1.247 5.592 -4.766 1.00 89.25 69 GLY A CA 1
ATOM 533 C C . GLY A 1 69 ? -1.996 6.447 -3.749 1.00 89.25 69 GLY A C 1
ATOM 534 O O . GLY A 1 69 ? -1.702 6.371 -2.555 1.00 89.25 69 GLY A O 1
ATOM 535 N N . GLN A 1 70 ? -3.002 7.199 -4.199 1.00 90.25 70 GLN A N 1
ATOM 536 C CA . GLN A 1 70 ? -3.856 8.003 -3.323 1.00 90.25 70 GLN A CA 1
ATOM 537 C C . GLN A 1 70 ? -4.711 7.124 -2.400 1.00 90.25 70 GLN A C 1
ATOM 539 O O . GLN A 1 70 ? -4.740 7.363 -1.192 1.00 90.25 70 GLN A O 1
ATOM 544 N N . ALA A 1 71 ? -5.299 6.036 -2.910 1.00 91.62 71 ALA A N 1
ATOM 545 C CA . ALA A 1 71 ? -6.038 5.079 -2.081 1.00 91.62 71 ALA A CA 1
ATOM 546 C C . ALA A 1 71 ? -5.149 4.384 -1.037 1.00 91.62 71 ALA A C 1
ATOM 548 O O . ALA A 1 71 ? -5.522 4.273 0.132 1.00 91.62 71 ALA A O 1
ATOM 549 N N . LEU A 1 72 ? -3.934 3.978 -1.420 1.00 91.56 72 LEU A N 1
ATOM 550 C CA . LEU A 1 72 ? -2.940 3.423 -0.499 1.00 91.56 72 LEU A CA 1
ATOM 551 C C . LEU A 1 72 ? -2.525 4.447 0.564 1.00 91.56 72 LEU A C 1
ATOM 553 O O . LEU A 1 72 ? -2.392 4.095 1.737 1.00 91.56 72 LEU A O 1
ATOM 557 N N . LYS A 1 73 ? -2.356 5.717 0.184 1.00 90.81 73 LYS A N 1
ATOM 558 C CA . LYS A 1 73 ? -2.064 6.808 1.119 1.00 90.81 73 LYS A CA 1
ATOM 559 C C . LYS A 1 73 ? -3.210 7.028 2.103 1.00 90.81 73 LYS A C 1
ATOM 561 O O . LYS A 1 73 ? -2.959 7.100 3.305 1.00 90.81 73 LYS A O 1
ATOM 566 N N . ALA A 1 74 ? -4.451 7.067 1.627 1.00 91.62 74 ALA A N 1
ATOM 567 C CA . ALA A 1 74 ? -5.635 7.177 2.473 1.00 91.62 74 ALA A CA 1
ATOM 568 C C . ALA A 1 74 ? -5.753 5.991 3.447 1.00 91.62 74 ALA A C 1
ATOM 570 O O . ALA A 1 74 ? -6.031 6.186 4.633 1.00 91.62 74 ALA A O 1
ATOM 571 N N . TYR A 1 75 ? -5.466 4.769 2.987 1.00 92.31 75 TYR A N 1
ATOM 572 C CA . TYR A 1 75 ? -5.407 3.585 3.845 1.00 92.31 75 TYR A CA 1
ATOM 573 C C . TYR A 1 75 ? -4.310 3.705 4.913 1.00 92.31 75 TYR A C 1
ATOM 575 O O . TYR A 1 75 ? -4.550 3.430 6.087 1.00 92.31 75 TYR A O 1
ATOM 583 N N . ALA A 1 76 ? -3.107 4.150 4.541 1.00 92.25 76 ALA A N 1
ATOM 584 C CA . ALA A 1 76 ? -1.998 4.314 5.478 1.00 92.25 76 ALA A CA 1
ATOM 585 C C . ALA A 1 76 ? -2.312 5.336 6.583 1.00 92.25 76 ALA A C 1
ATOM 587 O O . ALA A 1 76 ? -2.016 5.090 7.753 1.00 92.25 76 ALA A O 1
ATOM 588 N N . LEU A 1 77 ? -2.953 6.447 6.221 1.00 91.25 77 LEU A N 1
ATOM 589 C CA . LEU A 1 77 ? -3.371 7.488 7.160 1.00 91.25 77 LEU A CA 1
ATOM 590 C C . LEU A 1 77 ? -4.462 6.977 8.110 1.00 91.25 77 LEU A C 1
ATOM 592 O O . LEU A 1 77 ? -4.329 7.090 9.325 1.00 91.25 77 LEU A O 1
ATOM 596 N N . SER A 1 78 ? -5.520 6.375 7.562 1.00 90.44 78 SER A N 1
ATOM 597 C CA . SER A 1 78 ? -6.718 6.004 8.330 1.00 90.44 78 SER A CA 1
ATOM 598 C C . SER A 1 78 ? -6.588 4.692 9.107 1.00 90.44 78 SER A C 1
ATOM 600 O O . SER A 1 78 ? -7.100 4.589 10.218 1.00 90.44 78 SER A O 1
ATOM 602 N N . LYS A 1 79 ? -5.924 3.675 8.543 1.00 90.56 79 LYS A N 1
ATOM 603 C CA . LYS A 1 79 ? -5.866 2.319 9.118 1.00 90.56 79 LYS A CA 1
ATOM 604 C C . LYS A 1 79 ? -4.534 1.987 9.776 1.00 90.56 79 LYS A C 1
ATOM 606 O O . LYS A 1 79 ? -4.505 1.156 10.677 1.00 90.56 79 LYS A O 1
ATOM 611 N N . LEU A 1 80 ? -3.435 2.604 9.336 1.00 90.75 80 LEU A N 1
ATOM 612 C CA . LEU A 1 80 ? -2.100 2.368 9.907 1.00 90.75 80 LEU A CA 1
ATOM 613 C C . LEU A 1 80 ? -1.599 3.538 10.767 1.00 90.75 80 LEU A C 1
ATOM 615 O O . LEU A 1 80 ? -0.553 3.407 11.409 1.00 90.75 80 LEU A O 1
ATOM 619 N N . SER A 1 81 ? -2.323 4.665 10.783 1.00 90.38 81 SER A N 1
ATOM 620 C CA . SER A 1 81 ? -1.941 5.900 11.480 1.00 90.38 81 SER A CA 1
ATOM 621 C C . SER A 1 81 ? -0.506 6.322 11.142 1.00 90.38 81 SER A C 1
ATOM 623 O O . SER A 1 81 ? 0.314 6.556 12.034 1.00 90.38 81 SER A O 1
ATOM 625 N N . VAL A 1 82 ? -0.169 6.295 9.851 1.00 90.88 82 VAL A N 1
ATOM 626 C CA . VAL A 1 82 ? 1.121 6.744 9.309 1.00 90.88 82 VAL A CA 1
ATOM 627 C C . VAL A 1 82 ? 1.013 8.211 8.925 1.00 90.88 82 VAL A C 1
ATOM 629 O O . VAL A 1 82 ? 0.033 8.597 8.295 1.00 90.88 82 VAL A O 1
ATOM 632 N N . ASP A 1 83 ? 2.029 9.011 9.235 1.00 89.25 83 ASP A N 1
ATOM 633 C CA . ASP A 1 83 ? 2.062 10.412 8.827 1.00 89.25 83 ASP A CA 1
ATOM 634 C C . ASP A 1 83 ? 2.166 10.567 7.306 1.00 89.25 83 ASP A C 1
ATOM 636 O O . ASP A 1 83 ? 2.887 9.844 6.619 1.00 89.25 83 ASP A O 1
ATOM 640 N N . SER A 1 84 ? 1.485 11.574 6.759 1.00 83.38 84 SER A N 1
ATOM 641 C CA . SER A 1 84 ? 1.423 11.816 5.306 1.00 83.38 84 SER A CA 1
ATOM 642 C C . SER A 1 84 ? 2.811 11.961 4.660 1.00 83.38 84 SER A C 1
ATOM 644 O O . SER A 1 84 ? 3.024 11.506 3.534 1.00 83.38 84 SER A O 1
ATOM 646 N N . LYS A 1 85 ? 3.774 12.542 5.393 1.00 84.12 85 LYS A N 1
ATOM 647 C CA . LYS A 1 85 ? 5.174 12.691 4.958 1.00 84.12 85 LYS A CA 1
ATOM 648 C C . LYS A 1 85 ? 5.890 11.338 4.838 1.00 84.12 85 LYS A C 1
ATOM 650 O O . LYS A 1 85 ? 6.653 11.132 3.895 1.00 84.12 85 LYS A O 1
ATOM 655 N N . ASP A 1 86 ? 5.584 10.402 5.732 1.00 88.88 86 ASP A N 1
ATOM 656 C CA . ASP A 1 86 ? 6.207 9.079 5.779 1.00 88.88 86 ASP A CA 1
ATOM 657 C C . ASP A 1 86 ? 5.674 8.138 4.699 1.00 88.88 86 ASP A C 1
ATOM 659 O O . ASP A 1 86 ? 6.409 7.281 4.210 1.00 88.88 86 ASP A O 1
ATOM 663 N N . VAL A 1 87 ? 4.422 8.313 4.261 1.00 87.44 87 VAL A N 1
ATOM 664 C CA . VAL A 1 87 ? 3.831 7.476 3.204 1.00 87.44 87 VAL A CA 1
ATOM 665 C C . VAL A 1 87 ? 4.654 7.543 1.916 1.00 87.44 87 VAL A C 1
ATOM 667 O O . VAL A 1 87 ? 4.984 6.507 1.334 1.00 87.44 87 VAL A O 1
ATOM 670 N N . ILE A 1 88 ? 5.026 8.751 1.480 1.00 85.94 88 ILE A N 1
ATOM 671 C CA . ILE A 1 88 ? 5.821 8.946 0.257 1.00 85.94 88 ILE A CA 1
ATOM 672 C C . ILE A 1 88 ? 7.203 8.308 0.420 1.00 85.94 88 ILE A C 1
ATOM 674 O O . ILE A 1 88 ? 7.699 7.655 -0.500 1.00 85.94 88 ILE A O 1
ATOM 678 N N . PHE A 1 89 ? 7.814 8.457 1.597 1.00 89.19 89 PHE A N 1
ATOM 679 C CA . PHE A 1 89 ? 9.089 7.820 1.907 1.00 89.19 89 PHE A CA 1
ATOM 680 C C . PHE A 1 89 ? 8.985 6.286 1.846 1.00 89.19 89 PHE A C 1
ATOM 682 O O . PHE A 1 89 ? 9.820 5.630 1.221 1.00 89.19 89 PHE A O 1
ATOM 689 N N . TYR A 1 90 ? 7.927 5.695 2.408 1.00 90.69 90 TYR A N 1
ATOM 690 C CA . TYR A 1 90 ? 7.719 4.247 2.376 1.00 90.69 90 TYR A CA 1
ATOM 691 C C . TYR A 1 90 ? 7.432 3.717 0.970 1.00 90.69 90 TYR A C 1
ATOM 693 O O . TYR A 1 90 ? 7.947 2.649 0.629 1.00 90.69 90 TYR A O 1
ATOM 701 N N . LEU A 1 91 ? 6.667 4.456 0.156 1.00 87.56 91 LEU A N 1
ATOM 702 C CA . LEU A 1 91 ? 6.451 4.145 -1.260 1.00 87.56 91 LEU A CA 1
ATOM 703 C C . LEU A 1 91 ? 7.785 4.124 -2.009 1.00 87.56 91 LEU A C 1
ATOM 705 O O . LEU A 1 91 ? 8.124 3.105 -2.605 1.00 87.56 91 LEU A O 1
ATOM 709 N N . LYS A 1 92 ? 8.584 5.195 -1.911 1.00 87.38 92 LYS A N 1
ATOM 710 C CA . LYS A 1 92 ? 9.912 5.275 -2.548 1.00 87.38 92 LYS A CA 1
ATOM 711 C C . LYS A 1 92 ? 10.805 4.100 -2.150 1.00 87.38 92 LYS A C 1
ATOM 713 O O . LYS A 1 92 ? 11.261 3.362 -3.019 1.00 87.38 92 LYS A O 1
ATOM 718 N N . ALA A 1 93 ? 10.954 3.851 -0.848 1.00 88.50 93 ALA A N 1
ATOM 719 C CA . ALA A 1 93 ? 11.767 2.745 -0.345 1.00 88.50 93 ALA A CA 1
ATOM 720 C C . ALA A 1 93 ? 11.278 1.374 -0.850 1.00 88.50 93 ALA A C 1
ATOM 722 O O . ALA A 1 93 ? 12.073 0.453 -1.058 1.00 88.50 93 ALA A O 1
ATOM 723 N N . LYS A 1 94 ? 9.962 1.205 -1.038 1.00 89.06 94 LYS A N 1
ATOM 724 C CA . LYS A 1 94 ? 9.394 -0.037 -1.566 1.00 89.06 94 LYS A CA 1
ATOM 725 C C . LYS A 1 94 ? 9.726 -0.235 -3.037 1.00 89.06 94 LYS A C 1
ATOM 727 O O . LYS A 1 94 ? 10.180 -1.317 -3.400 1.00 89.06 94 LYS A O 1
ATOM 732 N N . ILE A 1 95 ? 9.522 0.797 -3.849 1.00 86.81 95 ILE A N 1
ATOM 733 C CA . ILE A 1 95 ? 9.840 0.775 -5.276 1.00 86.81 95 ILE A CA 1
ATOM 734 C C . ILE A 1 95 ? 11.322 0.480 -5.481 1.00 86.81 95 ILE A C 1
ATOM 736 O O . ILE A 1 95 ? 11.661 -0.435 -6.220 1.00 86.81 95 ILE A O 1
ATOM 740 N N . GLU A 1 96 ? 12.209 1.163 -4.757 1.00 86.94 96 GLU A N 1
ATOM 741 C CA . GLU A 1 96 ? 13.652 0.905 -4.828 1.00 86.94 96 GLU A CA 1
ATOM 742 C C . GLU A 1 96 ? 14.002 -0.546 -4.483 1.00 86.94 96 GLU A C 1
ATOM 744 O O . GLU A 1 96 ? 14.827 -1.164 -5.157 1.00 86.94 96 GLU A O 1
ATOM 749 N N . THR A 1 97 ? 13.345 -1.115 -3.466 1.00 87.94 97 THR A N 1
ATOM 750 C CA . THR A 1 97 ? 13.520 -2.527 -3.097 1.00 87.94 97 THR A CA 1
ATOM 751 C C . THR A 1 97 ? 13.102 -3.445 -4.244 1.00 87.94 97 THR A C 1
ATOM 753 O O . THR A 1 97 ? 13.863 -4.334 -4.615 1.00 87.94 97 THR A O 1
ATOM 756 N N . ILE A 1 98 ? 11.924 -3.217 -4.833 1.00 85.19 98 ILE A N 1
ATOM 757 C CA . ILE A 1 98 ? 11.421 -4.000 -5.971 1.00 85.19 98 ILE A CA 1
ATOM 758 C C . ILE A 1 98 ? 12.389 -3.894 -7.156 1.00 85.19 98 ILE A C 1
ATOM 760 O O . ILE A 1 98 ? 12.803 -4.916 -7.703 1.00 85.19 98 ILE A O 1
ATOM 764 N N . THR A 1 99 ? 12.813 -2.678 -7.504 1.00 83.31 99 THR A N 1
ATOM 765 C CA . THR A 1 99 ? 13.741 -2.416 -8.607 1.00 83.31 99 THR A CA 1
ATOM 766 C C . THR A 1 99 ? 15.075 -3.124 -8.412 1.00 83.31 99 THR A C 1
ATOM 768 O O . THR A 1 99 ? 15.581 -3.747 -9.347 1.00 83.31 99 THR A O 1
ATOM 771 N N . ARG A 1 100 ? 15.631 -3.098 -7.195 1.00 84.00 100 ARG A N 1
ATOM 772 C CA . ARG A 1 100 ? 16.844 -3.854 -6.857 1.00 84.00 100 ARG A CA 1
ATOM 773 C C . ARG A 1 100 ? 16.628 -5.354 -7.022 1.00 84.00 100 ARG A C 1
ATOM 775 O O . ARG A 1 100 ? 17.410 -5.991 -7.717 1.00 84.00 100 ARG A O 1
ATOM 782 N N . THR A 1 101 ? 15.550 -5.909 -6.465 1.00 83.50 101 THR A N 1
ATOM 783 C CA . THR A 1 101 ? 15.247 -7.345 -6.576 1.00 83.50 101 THR A CA 1
ATOM 784 C C . THR A 1 101 ? 15.095 -7.797 -8.029 1.00 83.50 101 THR A C 1
ATOM 786 O O . THR A 1 101 ? 15.608 -8.853 -8.390 1.00 83.50 101 THR A O 1
ATOM 789 N N . VAL A 1 102 ? 14.427 -7.010 -8.879 1.00 81.56 102 VAL A N 1
ATOM 790 C CA . VAL A 1 102 ? 14.279 -7.331 -10.308 1.00 81.56 102 VAL A CA 1
ATOM 791 C C . VAL A 1 102 ? 15.627 -7.293 -11.026 1.00 81.56 102 VAL A C 1
ATOM 793 O O . VAL A 1 102 ? 15.909 -8.191 -11.814 1.00 81.56 102 VAL A O 1
ATOM 796 N N . ARG A 1 103 ? 16.479 -6.299 -10.740 1.00 79.06 103 ARG A N 1
ATOM 797 C CA . ARG A 1 103 ? 17.828 -6.210 -11.325 1.00 79.06 103 ARG A CA 1
ATOM 798 C C . ARG A 1 103 ? 18.712 -7.383 -10.910 1.00 79.06 103 ARG A C 1
ATOM 800 O O . ARG A 1 103 ? 19.332 -7.981 -11.776 1.00 79.06 103 ARG A O 1
ATOM 807 N N . THR A 1 104 ? 18.723 -7.756 -9.630 1.00 78.19 104 THR A N 1
ATOM 808 C CA . THR A 1 104 ? 19.508 -8.902 -9.140 1.00 78.19 104 THR A CA 1
ATOM 809 C C . THR A 1 104 ? 19.065 -10.213 -9.786 1.00 78.19 104 THR A C 1
ATOM 811 O O . THR A 1 104 ? 19.908 -11.006 -10.178 1.00 78.19 104 THR A O 1
ATOM 814 N N . LYS A 1 105 ? 17.755 -10.427 -9.972 1.00 71.56 105 LYS A N 1
ATOM 815 C CA . LYS A 1 105 ? 17.227 -11.619 -10.663 1.00 71.56 105 LYS A CA 1
ATOM 816 C C . LYS A 1 105 ? 17.499 -11.644 -12.172 1.00 71.56 105 LYS A C 1
ATOM 818 O O . LYS A 1 105 ? 17.315 -12.683 -12.790 1.00 71.56 105 LYS A O 1
ATOM 823 N N . ARG A 1 106 ? 17.866 -10.506 -12.768 1.00 62.09 106 ARG A N 1
ATOM 824 C CA . ARG A 1 106 ? 18.220 -10.371 -14.190 1.00 62.09 106 ARG A CA 1
ATOM 825 C C . ARG A 1 106 ? 19.730 -10.313 -14.431 1.00 62.09 106 ARG A C 1
ATOM 827 O O . ARG A 1 106 ? 20.128 -10.176 -15.583 1.00 62.09 106 ARG A O 1
ATOM 834 N N . ALA A 1 107 ? 20.558 -10.361 -13.386 1.00 55.47 107 ALA A N 1
ATOM 835 C CA . ALA A 1 107 ? 22.000 -10.435 -13.572 1.00 55.47 107 ALA A CA 1
ATOM 836 C C . ALA A 1 107 ? 22.329 -11.759 -14.289 1.00 55.47 107 ALA A C 1
ATOM 838 O O . ALA A 1 107 ? 21.825 -12.796 -13.849 1.00 55.47 107 ALA A O 1
ATOM 839 N N . PRO A 1 108 ? 23.099 -11.740 -15.393 1.00 56.78 108 PRO A N 1
ATOM 840 C CA . PRO A 1 108 ? 23.548 -12.975 -16.022 1.00 56.78 108 PRO A CA 1
ATOM 841 C C . PRO A 1 108 ? 24.344 -13.792 -15.000 1.00 56.78 108 PRO A C 1
ATOM 843 O O . PRO A 1 108 ? 25.086 -13.218 -14.196 1.00 56.78 108 PRO A O 1
ATOM 846 N N . GLU A 1 109 ? 24.163 -15.116 -15.006 1.00 58.25 109 GLU A N 1
ATOM 847 C CA . GLU A 1 109 ? 25.036 -16.013 -14.246 1.00 58.25 109 GLU A CA 1
ATOM 848 C C . GLU A 1 109 ? 26.495 -15.706 -14.616 1.00 58.25 109 GLU A C 1
ATOM 850 O O . GLU A 1 109 ? 26.770 -15.442 -15.794 1.00 58.25 109 GLU A O 1
ATOM 855 N N . PRO A 1 110 ? 27.426 -15.682 -13.642 1.00 58.62 110 PRO A N 1
ATOM 856 C CA . PRO A 1 110 ? 28.839 -15.556 -13.962 1.00 58.62 110 PRO A CA 1
ATOM 857 C C . PRO A 1 110 ? 29.182 -16.681 -14.938 1.00 58.62 110 PRO A C 1
ATOM 859 O O . PRO A 1 110 ? 28.987 -17.857 -14.624 1.00 58.62 110 PRO A O 1
ATOM 862 N N . GLN A 1 111 ? 29.609 -16.316 -16.150 1.00 58.56 111 GLN A N 1
ATOM 863 C CA . GLN A 1 111 ? 30.083 -17.311 -17.101 1.00 58.56 111 GLN A CA 1
ATOM 864 C C . GLN A 1 111 ? 31.276 -18.027 -16.460 1.00 58.56 111 GLN A C 1
ATOM 866 O O . GLN A 1 111 ? 32.102 -17.347 -15.844 1.00 58.56 111 GLN A O 1
ATOM 871 N N . PRO A 1 112 ? 31.352 -19.369 -16.536 1.00 61.06 112 PRO A N 1
ATOM 872 C CA . PRO A 1 112 ? 32.526 -20.078 -16.056 1.00 61.06 112 PRO A CA 1
ATOM 873 C C . PRO A 1 112 ? 33.736 -19.517 -16.803 1.00 61.06 112 PRO A C 1
ATOM 875 O O . PRO A 1 112 ? 33.735 -19.478 -18.031 1.00 61.06 112 PRO A O 1
ATOM 878 N N . GLU A 1 113 ? 34.710 -19.007 -16.051 1.00 61.66 113 GLU A N 1
ATOM 879 C CA . GLU A 1 113 ? 35.996 -18.583 -16.595 1.00 61.66 113 GLU A CA 1
ATOM 880 C C . GLU A 1 113 ? 36.593 -19.785 -17.336 1.00 61.66 113 GLU A C 1
ATOM 882 O O . GLU A 1 113 ? 36.728 -20.862 -16.748 1.00 61.66 113 GLU A O 1
ATOM 887 N N . ASP A 1 114 ? 36.851 -19.612 -18.636 1.00 62.22 114 ASP A N 1
ATOM 888 C CA . ASP A 1 114 ? 37.442 -20.627 -19.508 1.00 62.22 114 ASP A CA 1
ATOM 889 C C . ASP A 1 114 ? 38.675 -21.258 -18.828 1.00 62.22 114 ASP A C 1
ATOM 891 O O . ASP A 1 114 ? 39.613 -20.549 -18.448 1.00 62.22 114 ASP A O 1
ATOM 895 N N . GLN A 1 115 ? 38.639 -22.587 -18.653 1.00 50.47 115 GLN A N 1
ATOM 896 C CA . GLN A 1 115 ? 39.781 -23.423 -18.255 1.00 50.47 115 GLN A CA 1
ATOM 897 C C . GLN A 1 115 ? 40.654 -23.768 -19.458 1.00 50.47 115 GLN A C 1
ATOM 899 O O . GLN A 1 115 ? 40.082 -24.092 -20.524 1.00 50.47 115 GLN A O 1
#

Organism: Mytilus galloprovincialis (NCBI:txid29158)